Protein AF-A0A3C0MDF0-F1 (afdb_monomer_lite)

Structure (mmCIF, N/CA/C/O backbone):
data_AF-A0A3C0MDF0-F1
#
_entry.id   AF-A0A3C0MDF0-F1
#
loop_
_atom_site.group_PDB
_atom_site.id
_atom_site.type_symbol
_atom_site.label_atom_id
_atom_site.label_alt_id
_atom_site.label_comp_id
_atom_site.label_asym_id
_atom_site.label_entity_id
_atom_site.label_seq_id
_atom_site.pdbx_PDB_ins_code
_atom_site.Cartn_x
_atom_site.Cartn_y
_atom_site.Cartn_z
_atom_site.occupancy
_atom_site.B_iso_or_equiv
_atom_site.auth_seq_id
_atom_site.auth_comp_id
_atom_site.auth_asym_id
_atom_site.auth_atom_id
_atom_site.pdbx_PDB_model_num
ATOM 1 N N . MET A 1 1 ? 6.433 -19.293 23.315 1.00 61.34 1 MET A N 1
ATOM 2 C CA . MET A 1 1 ? 7.226 -19.297 22.062 1.00 61.34 1 MET A CA 1
ATOM 3 C C . MET A 1 1 ? 8.566 -18.643 22.343 1.00 61.34 1 MET A C 1
ATOM 5 O O . MET A 1 1 ? 8.559 -17.500 22.783 1.00 61.34 1 MET A O 1
ATOM 9 N N . ASN A 1 2 ? 9.677 -19.350 22.128 1.00 76.44 2 ASN A N 1
ATOM 10 C CA . ASN A 1 2 ? 11.022 -18.796 22.331 1.00 76.44 2 ASN A CA 1
ATOM 11 C C . ASN A 1 2 ? 11.340 -17.736 21.259 1.00 76.44 2 ASN A C 1
ATOM 13 O O . ASN A 1 2 ? 10.777 -17.784 20.164 1.00 76.44 2 ASN A O 1
ATOM 17 N N . THR A 1 3 ? 12.241 -16.797 21.560 1.00 73.00 3 THR A N 1
ATOM 18 C CA . THR A 1 3 ? 12.577 -15.626 20.721 1.00 73.00 3 THR A CA 1
ATOM 19 C C . THR A 1 3 ? 12.924 -15.986 19.272 1.00 73.00 3 THR A C 1
ATOM 21 O O . THR A 1 3 ? 12.485 -15.310 18.348 1.00 73.00 3 THR A O 1
ATOM 24 N N . ILE A 1 4 ? 13.619 -17.107 19.057 1.00 72.00 4 ILE A N 1
ATOM 25 C CA . ILE A 1 4 ? 13.982 -17.608 17.720 1.00 72.00 4 ILE A CA 1
ATOM 26 C C . ILE A 1 4 ? 12.738 -17.949 16.881 1.00 72.00 4 ILE A C 1
ATOM 28 O O . ILE A 1 4 ? 12.663 -17.587 15.710 1.00 72.00 4 ILE A O 1
ATOM 32 N N . ASN A 1 5 ? 11.714 -18.564 17.482 1.00 74.56 5 ASN A N 1
ATOM 33 C CA . ASN A 1 5 ? 10.472 -18.873 16.767 1.00 74.56 5 ASN A CA 1
ATOM 34 C C . ASN A 1 5 ? 9.678 -17.606 16.424 1.00 74.56 5 ASN A C 1
ATOM 36 O O . ASN A 1 5 ? 8.962 -17.597 15.426 1.00 74.56 5 ASN A O 1
ATOM 40 N N . ARG A 1 6 ? 9.806 -16.525 17.206 1.00 78.56 6 ARG A N 1
ATOM 41 C CA . ARG A 1 6 ? 9.187 -15.229 16.877 1.00 78.56 6 ARG A CA 1
ATOM 42 C C . ARG A 1 6 ? 9.850 -14.580 15.664 1.00 78.56 6 ARG A C 1
ATOM 44 O O . ARG A 1 6 ? 9.148 -14.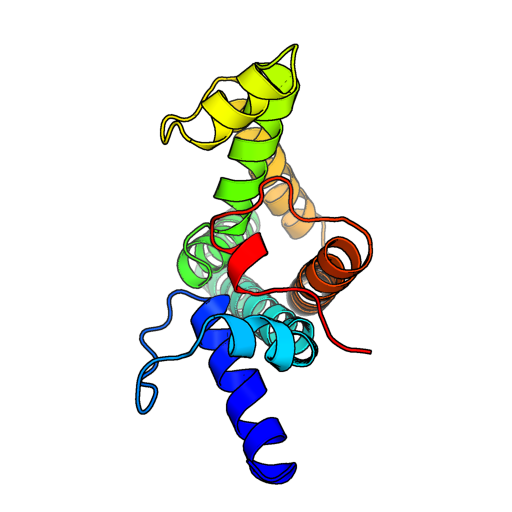228 14.728 1.00 78.56 6 ARG A O 1
ATOM 51 N N . LEU A 1 7 ? 11.185 -14.558 15.619 1.00 78.88 7 LEU A N 1
ATOM 52 C CA . LEU A 1 7 ? 11.940 -14.012 14.480 1.00 78.88 7 LEU A CA 1
ATOM 53 C C . LEU A 1 7 ? 11.551 -14.640 13.138 1.00 78.88 7 LEU A C 1
ATOM 55 O O . LEU A 1 7 ? 11.568 -13.962 12.117 1.00 78.88 7 LEU A O 1
ATOM 59 N N . ILE A 1 8 ? 11.187 -15.923 13.140 1.00 80.44 8 ILE A N 1
ATOM 60 C CA . ILE A 1 8 ? 10.731 -16.616 11.935 1.00 80.44 8 ILE A CA 1
ATOM 61 C C . ILE A 1 8 ? 9.245 -16.344 11.687 1.00 80.44 8 ILE A C 1
ATOM 63 O O . ILE A 1 8 ? 8.869 -15.981 10.580 1.00 80.44 8 ILE A O 1
ATOM 67 N N . THR A 1 9 ? 8.386 -16.514 12.694 1.00 86.19 9 THR A N 1
ATOM 68 C CA . THR A 1 9 ? 6.923 -16.449 12.504 1.00 86.19 9 THR A CA 1
ATOM 69 C C . THR A 1 9 ? 6.385 -15.042 12.252 1.00 86.19 9 THR A C 1
ATOM 71 O O . THR A 1 9 ? 5.390 -14.913 11.544 1.00 86.19 9 THR A O 1
ATOM 74 N N . ASP A 1 10 ? 7.019 -13.995 12.780 1.00 90.06 10 ASP A N 1
ATOM 75 C CA . ASP A 1 10 ? 6.519 -12.621 12.666 1.00 90.06 10 ASP A CA 1
ATOM 76 C C . ASP A 1 10 ? 6.564 -12.100 11.209 1.00 90.06 10 ASP A C 1
ATOM 78 O O . ASP A 1 10 ? 5.538 -11.607 10.732 1.00 90.06 10 ASP A O 1
ATOM 82 N N . PRO A 1 11 ? 7.656 -12.283 10.432 1.00 90.44 11 PRO A N 1
ATOM 83 C CA . PRO A 1 11 ? 7.647 -12.018 8.991 1.00 90.44 11 PRO A CA 1
ATOM 84 C C . PRO A 1 11 ? 6.565 -12.786 8.226 1.00 90.44 11 PRO A C 1
ATOM 86 O O . PRO A 1 11 ? 5.894 -12.200 7.382 1.00 90.44 11 PRO A O 1
ATOM 89 N N . TRP A 1 12 ? 6.346 -14.067 8.536 1.00 90.50 12 TRP A N 1
ATOM 90 C CA . TRP A 1 12 ? 5.304 -14.866 7.879 1.00 90.50 12 TRP A CA 1
ATOM 91 C C . TRP A 1 12 ? 3.902 -14.323 8.155 1.00 90.50 12 TRP A C 1
ATOM 93 O O . TRP A 1 12 ? 3.126 -14.136 7.220 1.00 90.50 12 TRP A O 1
ATOM 103 N N . ILE A 1 13 ? 3.595 -14.016 9.418 1.00 91.69 13 ILE A N 1
ATOM 104 C CA . ILE A 1 13 ? 2.316 -13.414 9.817 1.00 91.69 13 ILE A CA 1
ATOM 105 C C . ILE A 1 13 ? 2.128 -12.062 9.123 1.00 91.69 13 ILE A C 1
ATOM 107 O O . ILE A 1 13 ? 1.050 -11.783 8.607 1.00 91.69 13 ILE A O 1
ATOM 111 N N . SER A 1 14 ? 3.181 -11.245 9.062 1.00 93.31 14 SER A N 1
ATOM 112 C CA . SER A 1 14 ? 3.158 -9.953 8.376 1.00 93.31 14 SER A CA 1
ATOM 113 C C . SER A 1 14 ? 2.860 -10.093 6.878 1.00 93.31 14 SER A C 1
ATOM 115 O O . SER A 1 14 ? 2.022 -9.360 6.354 1.00 93.31 14 SER A O 1
ATOM 117 N N . ILE A 1 15 ? 3.483 -11.053 6.187 1.00 93.31 15 ILE A N 1
ATOM 118 C CA . ILE A 1 15 ? 3.210 -11.311 4.765 1.00 93.31 15 ILE A CA 1
ATOM 119 C C . ILE A 1 15 ? 1.770 -11.795 4.571 1.00 93.31 15 ILE A C 1
ATOM 121 O O . ILE A 1 15 ? 1.080 -11.277 3.698 1.00 93.31 15 ILE A O 1
ATOM 125 N N . ILE A 1 16 ? 1.296 -12.737 5.389 1.00 92.50 16 ILE A N 1
ATOM 126 C CA . ILE A 1 16 ? -0.084 -13.248 5.317 1.00 92.50 16 ILE A CA 1
ATOM 127 C C . ILE A 1 16 ? -1.102 -12.129 5.551 1.00 92.50 16 ILE A C 1
ATOM 129 O O . ILE A 1 16 ? -2.139 -12.090 4.898 1.00 92.50 16 ILE A O 1
ATOM 133 N N . PHE A 1 17 ? -0.815 -11.212 6.475 1.00 91.94 17 PHE A N 1
ATOM 134 C CA . PHE A 1 17 ? -1.720 -10.117 6.800 1.00 91.94 17 PHE A CA 1
ATOM 135 C C . PHE A 1 17 ? -1.739 -9.018 5.728 1.00 91.94 17 PHE A C 1
ATOM 137 O O . PHE A 1 17 ? -2.802 -8.514 5.378 1.00 91.94 17 PHE A O 1
ATOM 144 N N . LEU A 1 18 ? -0.570 -8.628 5.210 1.00 93.50 18 LEU A N 1
ATOM 145 C CA . LEU A 1 18 ? -0.431 -7.483 4.300 1.00 93.50 18 LEU A CA 1
ATOM 146 C C . LEU A 1 18 ? -0.496 -7.854 2.811 1.00 93.50 18 LEU A C 1
ATOM 148 O O . LEU A 1 18 ? -0.433 -6.959 1.962 1.00 93.50 18 LEU A O 1
ATOM 152 N N . THR A 1 19 ? -0.582 -9.144 2.479 1.00 94.25 19 THR A N 1
ATOM 153 C CA . THR A 1 19 ? -0.664 -9.633 1.097 1.00 94.25 19 THR A CA 1
ATOM 154 C C . THR A 1 19 ? -1.796 -10.641 0.920 1.00 94.25 19 THR A C 1
ATOM 156 O O . THR A 1 19 ? -2.275 -11.246 1.871 1.00 94.25 19 THR A O 1
ATOM 159 N N . ARG A 1 20 ? -2.213 -10.857 -0.328 1.00 92.62 20 ARG A N 1
ATOM 160 C CA . ARG A 1 20 ? -3.172 -11.897 -0.731 1.00 92.62 20 ARG A CA 1
ATOM 161 C C . ARG A 1 20 ? -2.496 -13.201 -1.156 1.00 92.62 20 ARG A C 1
ATOM 163 O O . ARG A 1 20 ? -3.137 -14.039 -1.788 1.00 92.62 20 ARG A O 1
ATOM 170 N N . LEU A 1 21 ? -1.207 -13.376 -0.862 1.00 89.31 21 LEU A N 1
ATOM 171 C CA . LEU A 1 21 ? -0.507 -14.606 -1.217 1.00 89.31 21 LEU A CA 1
ATOM 172 C C . LEU A 1 21 ? -1.088 -15.784 -0.415 1.00 89.31 21 LEU A C 1
ATOM 174 O O . LEU A 1 21 ? -1.185 -15.685 0.810 1.00 89.31 21 LEU A O 1
ATOM 178 N N . PRO A 1 22 ? -1.453 -16.905 -1.067 1.00 85.06 22 PRO A N 1
ATOM 179 C CA . PRO A 1 22 ? -2.001 -18.077 -0.392 1.00 85.06 22 PRO A CA 1
ATOM 180 C C . PRO A 1 22 ? -0.876 -18.853 0.301 1.00 85.06 22 PRO A C 1
ATOM 182 O O . PRO A 1 22 ? -0.416 -19.889 -0.177 1.00 85.06 22 PRO A O 1
ATOM 185 N N . ILE A 1 23 ? -0.386 -18.316 1.416 1.00 85.19 23 ILE A N 1
ATOM 186 C CA . ILE A 1 23 ? 0.700 -18.913 2.187 1.00 85.19 23 ILE A CA 1
ATOM 187 C C . ILE A 1 23 ? 0.099 -19.822 3.266 1.00 85.19 23 ILE A C 1
ATOM 189 O O . ILE A 1 23 ? -0.665 -19.337 4.105 1.00 85.19 23 ILE A O 1
ATOM 193 N N . PRO A 1 24 ? 0.436 -21.124 3.286 1.00 83.12 24 PRO A N 1
ATOM 194 C CA . PRO A 1 24 ? -0.026 -22.019 4.335 1.00 83.12 24 PRO A CA 1
ATOM 195 C C . PRO A 1 24 ? 0.611 -21.634 5.675 1.00 83.12 24 PRO A C 1
ATOM 197 O O . PRO A 1 24 ? 1.826 -21.458 5.769 1.00 83.12 24 PRO A O 1
ATOM 200 N N . PHE A 1 25 ? -0.205 -21.548 6.724 1.00 80.50 25 PHE A N 1
ATOM 201 C CA . PHE A 1 25 ? 0.253 -21.327 8.093 1.00 80.50 25 PHE A CA 1
ATOM 202 C C . PHE A 1 25 ? -0.297 -22.429 9.006 1.00 80.50 25 PHE A C 1
ATOM 204 O O . PHE A 1 25 ? -1.478 -22.767 8.901 1.00 80.50 25 PHE A O 1
ATOM 211 N N . PRO A 1 26 ? 0.532 -23.033 9.876 1.00 77.62 26 PRO A N 1
ATOM 212 C CA . PRO A 1 26 ? 0.067 -24.074 10.780 1.00 77.62 26 PRO A CA 1
ATOM 213 C C . PRO A 1 26 ? -0.841 -23.476 11.865 1.00 77.62 26 PRO A C 1
ATOM 215 O O . PRO A 1 26 ? -0.370 -22.800 12.779 1.00 77.62 26 PRO A O 1
ATOM 218 N N . GLY A 1 27 ? -2.139 -23.771 11.772 1.00 80.12 27 GLY A N 1
ATOM 219 C CA . GLY A 1 27 ? -3.163 -23.329 12.721 1.00 80.12 27 GLY A CA 1
ATOM 220 C C . GLY A 1 27 ? -3.755 -21.953 12.405 1.00 80.12 27 GLY A C 1
ATOM 221 O O . GLY A 1 27 ? -3.411 -21.310 11.416 1.00 80.12 27 GLY A O 1
ATOM 222 N N . GLU A 1 28 ? -4.676 -21.501 13.254 1.00 79.94 28 GLU A N 1
ATOM 223 C CA . GLU A 1 28 ? -5.245 -20.155 13.157 1.00 79.94 28 GLU A CA 1
ATOM 224 C C . GLU A 1 28 ? -4.248 -19.114 13.674 1.00 79.94 28 GLU A C 1
ATOM 226 O O . GLU A 1 28 ? -3.567 -19.346 14.674 1.00 79.94 28 GLU A O 1
ATOM 231 N N . ILE A 1 29 ? -4.172 -17.952 13.017 1.00 82.88 29 ILE A N 1
ATOM 232 C CA . ILE A 1 29 ? -3.392 -16.808 13.504 1.00 82.88 29 ILE A CA 1
ATOM 233 C C . ILE A 1 29 ? -4.298 -15.995 14.437 1.00 82.88 29 ILE A C 1
ATOM 235 O O . ILE A 1 29 ? -5.219 -15.332 13.954 1.00 82.88 29 ILE A O 1
ATOM 239 N N . PRO A 1 30 ? -4.055 -15.983 15.762 1.00 83.06 30 PRO A N 1
ATOM 240 C CA . PRO A 1 30 ? -4.826 -15.142 16.668 1.00 83.06 30 PRO A CA 1
ATOM 241 C C . PRO A 1 30 ? -4.634 -13.667 16.306 1.00 83.06 30 PRO A C 1
ATOM 243 O O . PRO A 1 30 ? -3.511 -13.242 16.038 1.00 83.06 30 PRO A O 1
ATOM 246 N N . ARG A 1 31 ? -5.689 -12.849 16.371 1.00 80.81 31 ARG A N 1
ATOM 247 C CA . ARG A 1 31 ? -5.606 -11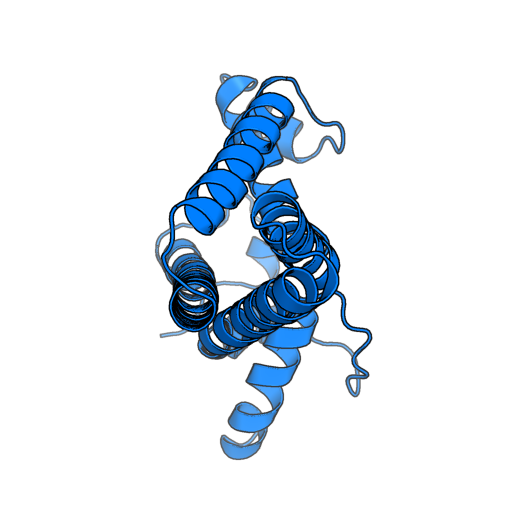.415 16.017 1.00 80.81 31 ARG A CA 1
ATOM 248 C C . ARG A 1 31 ? -4.562 -10.650 16.836 1.00 80.81 31 ARG A C 1
ATOM 250 O O . ARG A 1 31 ? -3.836 -9.832 16.283 1.00 80.81 31 ARG A O 1
ATOM 257 N N . ALA A 1 32 ? -4.374 -11.006 18.107 1.00 80.88 32 ALA A N 1
ATOM 258 C CA . ALA A 1 32 ? -3.318 -10.450 18.958 1.00 80.88 32 ALA A CA 1
ATOM 259 C C . ALA A 1 32 ? -1.882 -10.753 18.471 1.00 80.88 32 ALA A C 1
ATOM 261 O O . ALA A 1 32 ? -0.935 -10.082 18.875 1.00 80.88 32 ALA A O 1
ATOM 262 N N . ARG A 1 33 ? -1.676 -11.762 17.610 1.00 84.38 33 ARG A N 1
ATOM 263 C CA . ARG A 1 33 ? -0.368 -12.024 16.985 1.00 84.38 33 ARG A CA 1
ATOM 264 C C . ARG A 1 33 ? -0.058 -11.051 15.852 1.00 84.38 33 ARG A C 1
ATOM 266 O O . ARG A 1 33 ? 1.118 -10.863 15.561 1.00 84.38 33 ARG A O 1
ATOM 273 N N . ILE A 1 34 ? -1.069 -10.410 15.260 1.00 84.06 34 ILE A N 1
ATOM 274 C CA . ILE A 1 34 ? -0.876 -9.404 14.208 1.00 84.06 34 ILE A CA 1
ATOM 275 C C . ILE A 1 34 ? -0.115 -8.207 14.783 1.00 84.06 34 ILE A C 1
ATOM 277 O O . ILE A 1 34 ? 0.907 -7.825 14.224 1.00 84.06 34 ILE A O 1
ATOM 281 N N . THR A 1 35 ? -0.539 -7.677 15.936 1.00 83.12 35 THR A N 1
ATOM 282 C CA . THR A 1 35 ? 0.143 -6.545 16.592 1.00 83.12 35 THR A CA 1
ATOM 283 C C . THR A 1 35 ? 1.540 -6.888 17.082 1.00 83.12 35 THR A C 1
ATOM 285 O O . THR A 1 35 ? 2.453 -6.079 16.944 1.00 83.12 35 THR A O 1
ATOM 288 N N . GLN A 1 36 ? 1.743 -8.108 17.583 1.00 84.25 36 GLN A N 1
ATOM 289 C CA . GLN A 1 36 ? 3.072 -8.592 17.974 1.00 84.25 36 GLN A CA 1
ATOM 290 C C . GLN A 1 36 ? 4.030 -8.705 16.780 1.00 84.25 36 GLN A C 1
ATOM 292 O O . GLN A 1 36 ? 5.228 -8.500 16.942 1.00 84.25 36 GLN A O 1
ATOM 297 N N . ALA A 1 37 ? 3.510 -8.999 15.585 1.00 87.88 37 ALA A N 1
ATOM 298 C CA . ALA A 1 37 ? 4.293 -9.134 14.361 1.00 87.88 37 ALA A CA 1
ATOM 299 C C . ALA A 1 37 ? 4.516 -7.803 13.614 1.00 87.88 37 ALA A C 1
ATOM 301 O O . ALA A 1 37 ? 5.197 -7.786 12.587 1.00 87.88 37 ALA A O 1
ATOM 302 N N . MET A 1 38 ? 3.992 -6.675 14.113 1.00 89.50 38 MET A N 1
ATOM 303 C CA . MET A 1 38 ? 4.063 -5.377 13.423 1.00 89.50 38 MET A CA 1
ATOM 304 C C . MET A 1 38 ? 5.488 -4.872 13.193 1.00 89.50 38 MET A C 1
ATOM 306 O O . MET A 1 38 ? 5.730 -4.155 12.224 1.00 89.50 38 MET A O 1
ATOM 310 N N . GLY A 1 39 ? 6.454 -5.296 14.014 1.00 88.75 39 GLY A N 1
ATOM 311 C CA . GLY A 1 39 ? 7.872 -5.013 13.772 1.00 88.75 39 GLY A CA 1
ATOM 312 C C . GLY A 1 39 ? 8.377 -5.536 12.416 1.00 88.75 39 GLY A C 1
ATOM 313 O O . GLY A 1 39 ? 9.322 -4.981 11.863 1.00 88.75 39 GLY A O 1
ATOM 314 N N . ALA A 1 40 ? 7.723 -6.551 11.840 1.00 93.12 40 ALA A N 1
ATOM 315 C CA . ALA A 1 40 ? 8.054 -7.112 10.530 1.00 93.12 40 ALA A CA 1
ATOM 316 C C . ALA A 1 40 ? 7.302 -6.454 9.352 1.00 93.12 40 ALA A C 1
ATOM 318 O O . ALA A 1 40 ? 7.605 -6.743 8.189 1.00 93.12 40 ALA A O 1
ATOM 319 N N . PHE A 1 41 ? 6.361 -5.538 9.616 1.00 95.00 41 PHE A N 1
ATOM 320 C CA . PHE A 1 41 ? 5.589 -4.853 8.572 1.00 95.00 41 PHE A CA 1
ATOM 321 C C . PHE A 1 41 ? 6.483 -4.084 7.586 1.00 95.00 41 PHE A C 1
ATOM 323 O O . PHE A 1 41 ? 6.276 -4.244 6.379 1.00 95.00 41 PHE A O 1
ATOM 330 N N . PRO A 1 42 ? 7.506 -3.312 8.020 1.00 96.06 42 PRO A N 1
ATOM 331 C CA . PRO A 1 42 ? 8.391 -2.607 7.092 1.00 96.06 42 PRO A CA 1
ATOM 332 C C . PRO A 1 42 ? 9.108 -3.553 6.120 1.00 96.06 42 PRO A C 1
ATOM 334 O O . PRO A 1 42 ? 9.213 -3.244 4.936 1.00 96.06 42 PRO A O 1
ATOM 337 N N . LEU A 1 43 ? 9.530 -4.736 6.582 1.00 95.88 43 LEU A N 1
ATOM 338 C CA . LEU A 1 43 ? 10.165 -5.745 5.729 1.00 95.88 43 LEU A CA 1
ATOM 339 C C . LEU A 1 43 ? 9.197 -6.265 4.658 1.00 95.88 43 LEU A C 1
ATOM 341 O O . LEU A 1 43 ? 9.560 -6.393 3.491 1.00 95.88 43 LEU A O 1
ATOM 345 N N . THR A 1 44 ? 7.942 -6.509 5.036 1.00 96.31 44 THR A N 1
ATOM 346 C CA . THR A 1 44 ? 6.901 -6.907 4.076 1.00 96.31 44 THR A CA 1
ATOM 347 C C . THR A 1 44 ? 6.590 -5.778 3.092 1.00 96.31 44 THR A C 1
ATOM 349 O O . THR A 1 44 ? 6.419 -6.021 1.901 1.00 96.31 44 THR A O 1
ATOM 352 N N . GLY A 1 45 ? 6.588 -4.528 3.560 1.00 97.44 45 GLY A N 1
ATOM 353 C CA . GLY A 1 45 ? 6.474 -3.347 2.710 1.00 97.44 45 GLY A CA 1
ATOM 354 C C . GLY A 1 45 ? 7.599 -3.253 1.679 1.00 97.44 45 GLY A C 1
ATOM 355 O O . GLY A 1 45 ? 7.323 -3.029 0.500 1.00 97.44 45 GLY A O 1
ATOM 356 N N . ALA A 1 46 ? 8.846 -3.485 2.098 1.00 98.25 46 ALA A N 1
ATOM 357 C CA . ALA A 1 46 ? 9.998 -3.537 1.203 1.00 98.25 46 ALA A CA 1
ATOM 358 C C . ALA A 1 46 ? 9.839 -4.639 0.145 1.00 98.25 46 ALA A C 1
ATOM 360 O O . ALA A 1 46 ? 10.049 -4.381 -1.037 1.00 98.25 46 ALA A O 1
ATOM 361 N N . LEU A 1 47 ? 9.396 -5.837 0.546 1.00 97.75 47 LEU A N 1
ATOM 362 C CA . LEU A 1 47 ? 9.137 -6.952 -0.368 1.00 97.75 47 LEU A CA 1
ATOM 363 C C . LEU A 1 47 ? 8.073 -6.601 -1.421 1.00 97.75 47 LEU A C 1
ATOM 365 O O . LEU A 1 47 ? 8.302 -6.791 -2.613 1.00 97.75 47 LEU A O 1
ATOM 369 N N . ILE A 1 48 ? 6.932 -6.049 -1.000 1.00 98.12 48 ILE A N 1
ATOM 370 C CA . ILE A 1 48 ? 5.857 -5.615 -1.907 1.00 98.12 48 ILE A CA 1
ATOM 371 C C . ILE A 1 48 ? 6.379 -4.558 -2.894 1.00 98.12 48 ILE A C 1
ATOM 373 O O . ILE A 1 48 ? 6.101 -4.621 -4.096 1.00 98.12 48 ILE A O 1
ATOM 377 N N . GLY A 1 49 ? 7.152 -3.590 -2.395 1.00 98.25 49 GLY A N 1
ATOM 378 C CA . GLY A 1 49 ? 7.778 -2.548 -3.205 1.00 98.25 49 GLY A CA 1
ATOM 379 C C . GLY A 1 49 ? 8.775 -3.103 -4.223 1.00 98.25 49 GLY A C 1
ATOM 380 O O . GLY A 1 49 ? 8.728 -2.724 -5.393 1.00 98.25 49 GLY A O 1
ATOM 381 N N . ALA A 1 50 ? 9.608 -4.059 -3.813 1.00 98.50 50 ALA A N 1
ATOM 382 C CA . ALA A 1 50 ? 10.564 -4.733 -4.682 1.00 98.50 50 ALA A CA 1
ATOM 383 C C . ALA A 1 50 ? 9.862 -5.526 -5.794 1.00 98.50 50 ALA A C 1
ATOM 385 O O . ALA A 1 50 ? 10.224 -5.386 -6.958 1.00 98.50 50 ALA A O 1
ATOM 386 N N . VAL A 1 51 ? 8.809 -6.288 -5.476 1.00 98.44 51 VAL A N 1
ATOM 387 C CA . VAL A 1 51 ? 8.003 -7.006 -6.484 1.00 98.44 51 VAL A CA 1
ATOM 388 C C . VAL A 1 51 ? 7.372 -6.030 -7.482 1.00 98.44 51 VAL A C 1
ATOM 390 O O . VAL A 1 51 ? 7.408 -6.264 -8.691 1.00 98.44 51 VAL A O 1
ATOM 393 N N . SER A 1 52 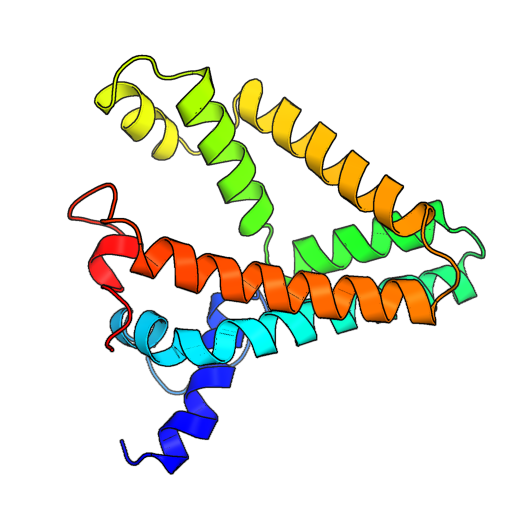? 6.853 -4.900 -6.998 1.00 98.44 52 SER A N 1
ATOM 394 C CA . SER A 1 52 ? 6.275 -3.854 -7.855 1.00 98.44 52 SER A CA 1
ATOM 395 C C . SER A 1 52 ? 7.339 -3.233 -8.776 1.00 98.44 52 SER A C 1
ATOM 397 O O . SER A 1 52 ? 7.105 -3.058 -9.970 1.00 98.44 52 SER A O 1
ATOM 399 N N . GLY A 1 53 ? 8.539 -2.958 -8.256 1.00 98.50 53 GLY A N 1
ATOM 400 C CA . GLY A 1 53 ? 9.659 -2.418 -9.032 1.00 98.50 53 GLY A CA 1
ATOM 401 C C . GLY A 1 53 ? 10.265 -3.404 -10.031 1.00 98.50 53 GLY A C 1
ATOM 402 O O . GLY A 1 53 ? 10.626 -3.010 -11.138 1.00 98.50 53 GLY A O 1
ATOM 403 N N . LEU A 1 54 ? 10.324 -4.692 -9.696 1.00 98.69 54 LEU A N 1
ATOM 404 C CA . LEU A 1 54 ? 10.722 -5.739 -10.639 1.00 98.69 54 LEU A CA 1
ATOM 405 C C . LEU A 1 54 ? 9.677 -5.910 -11.745 1.00 98.69 54 LEU A C 1
ATOM 407 O O . LEU A 1 54 ? 10.042 -6.090 -12.905 1.00 98.69 54 LEU A O 1
ATOM 411 N N . THR A 1 55 ? 8.390 -5.773 -11.411 1.00 98.62 55 THR A N 1
ATOM 412 C CA . THR A 1 55 ? 7.309 -5.748 -12.407 1.00 98.62 55 THR A CA 1
ATOM 413 C C . THR A 1 55 ? 7.471 -4.562 -13.353 1.00 98.62 55 THR A C 1
ATOM 415 O O . THR A 1 55 ? 7.400 -4.750 -14.566 1.00 98.62 55 THR A O 1
ATOM 418 N N . TYR A 1 56 ? 7.755 -3.363 -12.824 1.00 98.75 56 TYR A N 1
ATOM 419 C CA . TYR A 1 56 ? 8.080 -2.192 -13.645 1.00 98.75 56 TYR A CA 1
ATOM 420 C C . TYR A 1 56 ? 9.236 -2.492 -14.602 1.00 98.75 56 TYR A C 1
ATOM 422 O O . TYR A 1 56 ? 9.118 -2.265 -15.803 1.00 98.75 56 TYR A O 1
ATOM 430 N N . TRP A 1 57 ? 10.346 -3.019 -14.079 1.00 98.44 57 TRP A N 1
ATOM 431 C CA . TRP A 1 57 ? 11.532 -3.290 -14.883 1.00 98.44 57 TRP A CA 1
ATOM 432 C C . TRP A 1 57 ? 11.229 -4.302 -15.996 1.00 98.44 57 TRP A C 1
ATOM 434 O O . TRP A 1 57 ? 11.454 -4.004 -17.168 1.00 98.44 57 TRP A O 1
ATOM 444 N N . GLY A 1 58 ? 10.639 -5.454 -15.668 1.00 98.44 58 GLY A N 1
ATOM 445 C CA . GLY A 1 58 ? 10.274 -6.464 -16.664 1.00 98.44 58 GLY A CA 1
ATOM 446 C C . GLY A 1 58 ? 9.306 -5.931 -17.725 1.00 98.44 58 GLY A C 1
ATOM 447 O O . GLY A 1 58 ? 9.501 -6.163 -18.918 1.00 98.44 58 GLY A O 1
ATOM 448 N N . ALA A 1 59 ? 8.303 -5.152 -17.314 1.00 98.38 59 ALA A N 1
ATOM 449 C CA . ALA A 1 59 ? 7.364 -4.518 -18.234 1.00 98.38 59 ALA A CA 1
ATOM 450 C C . ALA A 1 59 ? 8.037 -3.469 -19.132 1.00 98.38 59 ALA A C 1
ATOM 452 O O . ALA A 1 59 ? 7.710 -3.375 -20.314 1.00 98.38 59 ALA A O 1
ATOM 453 N N . LEU A 1 60 ? 8.993 -2.698 -18.611 1.00 98.31 60 LEU A N 1
ATOM 454 C CA . LEU A 1 60 ? 9.729 -1.720 -19.404 1.00 98.31 60 LEU A CA 1
ATOM 455 C C . LEU A 1 60 ? 10.595 -2.398 -20.472 1.00 98.31 60 LEU A C 1
ATOM 457 O O . LEU A 1 60 ? 10.628 -1.928 -21.608 1.00 98.31 60 LEU A O 1
ATOM 461 N N . GLU A 1 61 ? 11.255 -3.509 -20.139 1.00 98.00 61 GLU A N 1
ATOM 462 C CA . GLU A 1 61 ? 12.037 -4.283 -21.112 1.00 98.00 61 GLU A CA 1
ATOM 463 C C . GLU A 1 61 ? 11.156 -4.906 -22.201 1.00 98.00 61 GLU A C 1
ATOM 465 O O . GLU A 1 61 ? 11.546 -4.923 -23.371 1.00 98.00 61 GLU A O 1
ATOM 470 N N . LEU A 1 62 ? 9.964 -5.382 -21.830 1.00 98.25 62 LEU A N 1
ATOM 471 C CA . LEU A 1 62 ? 9.039 -6.051 -22.743 1.00 98.25 62 LEU A CA 1
ATOM 472 C C . LEU A 1 62 ? 8.290 -5.072 -23.658 1.00 98.25 62 LEU A C 1
ATOM 474 O O . LEU A 1 62 ? 8.226 -5.282 -24.866 1.00 98.25 62 LEU A O 1
ATOM 478 N N . PHE A 1 63 ? 7.720 -4.006 -23.093 1.00 98.00 63 PHE A N 1
ATOM 479 C CA . PHE A 1 63 ? 6.820 -3.096 -23.810 1.00 98.00 63 PHE A CA 1
ATOM 480 C C . PHE A 1 63 ? 7.490 -1.800 -24.272 1.00 98.00 63 PHE A C 1
ATOM 482 O O . PHE A 1 63 ? 6.896 -1.063 -25.057 1.00 98.00 63 PHE A O 1
ATOM 489 N N . ARG A 1 64 ? 8.696 -1.486 -23.774 1.00 97.12 64 ARG A N 1
ATOM 490 C CA . ARG A 1 64 ? 9.449 -0.252 -24.084 1.00 97.12 64 ARG A CA 1
ATOM 491 C C . ARG A 1 64 ? 8.643 1.037 -23.871 1.00 97.12 64 ARG A C 1
ATOM 493 O O . ARG A 1 64 ? 8.895 2.052 -24.512 1.00 97.12 64 ARG A O 1
ATOM 500 N N . ASN A 1 65 ? 7.682 1.011 -22.945 1.00 97.81 65 ASN A N 1
ATOM 501 C CA . ASN A 1 65 ? 6.807 2.134 -22.633 1.00 97.81 65 ASN A CA 1
ATOM 502 C C . ASN A 1 65 ? 6.706 2.333 -21.114 1.00 97.81 65 ASN A C 1
ATOM 504 O O . ASN A 1 65 ? 6.230 1.460 -20.387 1.00 97.81 65 ASN A O 1
ATOM 508 N N . ILE A 1 66 ? 7.131 3.508 -20.649 1.00 97.69 66 ILE A N 1
ATOM 509 C CA . ILE A 1 66 ? 7.198 3.847 -19.221 1.00 97.69 66 ILE A CA 1
ATOM 510 C C . ILE A 1 66 ? 5.820 3.929 -18.554 1.00 97.69 66 ILE A C 1
ATOM 512 O O . ILE A 1 66 ? 5.690 3.569 -17.388 1.00 97.69 66 ILE A O 1
ATOM 516 N N . TRP A 1 67 ? 4.778 4.341 -19.283 1.00 98.25 67 TRP A N 1
ATOM 517 C CA . TRP A 1 67 ? 3.417 4.441 -18.751 1.00 98.25 67 TRP A CA 1
ATOM 518 C C . TRP A 1 67 ? 2.803 3.062 -18.540 1.00 98.25 67 TRP A C 1
ATOM 520 O O . TRP A 1 67 ? 2.221 2.806 -17.489 1.00 98.25 67 TRP A O 1
ATOM 530 N N . VAL A 1 68 ? 2.988 2.157 -19.506 1.00 98.31 68 VAL A N 1
ATOM 531 C CA . VAL A 1 68 ? 2.546 0.759 -19.386 1.00 98.31 68 VAL A CA 1
ATOM 532 C C . VAL A 1 68 ? 3.270 0.075 -18.227 1.00 98.31 68 VAL A C 1
ATOM 534 O O . VAL A 1 68 ? 2.632 -0.565 -17.396 1.00 98.31 68 VAL A O 1
ATOM 537 N N . ALA A 1 69 ? 4.588 0.261 -18.122 1.00 98.50 69 ALA A N 1
ATOM 538 C CA . ALA A 1 69 ? 5.377 -0.294 -17.029 1.00 98.50 69 ALA A CA 1
ATOM 539 C C . ALA A 1 69 ? 4.942 0.243 -15.655 1.00 98.50 69 ALA A C 1
ATOM 541 O O . ALA A 1 69 ? 4.786 -0.533 -14.711 1.00 98.50 69 ALA A O 1
ATOM 542 N N . ALA A 1 70 ? 4.700 1.553 -15.537 1.00 98.56 70 ALA A N 1
ATOM 543 C CA . ALA A 1 70 ? 4.227 2.177 -14.303 1.00 98.56 70 ALA A CA 1
ATOM 544 C C . ALA A 1 70 ? 2.826 1.691 -13.910 1.00 98.56 70 ALA A C 1
ATOM 546 O O . ALA A 1 70 ? 2.599 1.351 -12.748 1.00 98.56 70 ALA A O 1
ATOM 547 N N . ALA A 1 71 ? 1.904 1.602 -14.874 1.00 98.62 71 ALA A N 1
ATOM 548 C CA . ALA A 1 71 ? 0.565 1.074 -14.645 1.00 98.62 71 ALA A CA 1
ATOM 549 C C . ALA A 1 71 ? 0.620 -0.378 -14.148 1.00 98.62 71 ALA A C 1
ATOM 551 O O . ALA A 1 71 ? 0.024 -0.685 -13.120 1.00 98.62 71 ALA A O 1
ATOM 552 N N . LEU A 1 72 ? 1.404 -1.245 -14.799 1.00 98.69 72 LEU A N 1
ATOM 553 C CA . LEU A 1 72 ? 1.562 -2.644 -14.390 1.00 98.69 72 LEU A CA 1
ATOM 554 C C . LEU A 1 72 ? 2.217 -2.794 -13.012 1.00 98.69 72 LEU A C 1
ATOM 556 O O . LEU A 1 72 ? 1.819 -3.668 -12.246 1.00 98.69 72 LEU A O 1
ATOM 560 N N . ALA A 1 73 ? 3.173 -1.934 -12.660 1.00 98.62 73 ALA A N 1
ATOM 561 C CA . ALA A 1 73 ? 3.770 -1.917 -11.327 1.00 98.62 73 ALA A CA 1
ATOM 562 C C . ALA A 1 73 ? 2.745 -1.564 -10.237 1.00 98.62 73 ALA A C 1
ATOM 564 O O . ALA A 1 73 ? 2.690 -2.226 -9.199 1.00 98.62 73 ALA A O 1
ATOM 565 N N . VAL A 1 74 ? 1.897 -0.558 -10.484 1.00 98.62 74 VAL A N 1
ATOM 566 C CA . VAL A 1 74 ? 0.796 -0.192 -9.579 1.00 98.62 74 VAL A CA 1
ATOM 567 C C . VAL A 1 74 ? -0.246 -1.310 -9.511 1.00 98.62 74 VAL A C 1
ATOM 569 O O . VAL A 1 74 ? -0.665 -1.678 -8.415 1.00 98.62 74 VAL A O 1
ATOM 572 N N . THR A 1 75 ? -0.618 -1.915 -10.641 1.00 98.50 75 THR A N 1
ATOM 573 C CA . THR A 1 75 ? -1.530 -3.067 -10.673 1.00 98.50 75 THR A CA 1
ATOM 574 C C . THR A 1 75 ? -0.981 -4.239 -9.865 1.00 98.50 75 THR A C 1
ATOM 576 O O . THR A 1 75 ? -1.711 -4.804 -9.055 1.00 98.50 75 THR A O 1
ATOM 579 N N . ALA A 1 76 ? 0.301 -4.579 -10.019 1.00 98.19 76 ALA A N 1
ATOM 580 C CA . ALA A 1 76 ? 0.936 -5.640 -9.243 1.00 98.19 76 ALA A CA 1
ATOM 581 C C . ALA A 1 76 ? 0.899 -5.346 -7.738 1.00 98.19 76 ALA A C 1
ATOM 583 O O . ALA A 1 76 ? 0.572 -6.239 -6.959 1.00 98.19 76 ALA A O 1
ATOM 584 N N . HIS A 1 77 ? 1.145 -4.097 -7.324 1.00 97.94 77 HIS A N 1
ATOM 585 C CA . HIS A 1 77 ? 1.011 -3.684 -5.925 1.00 97.94 77 HIS A CA 1
ATOM 586 C C . HIS A 1 77 ? -0.408 -3.918 -5.386 1.00 97.94 77 HIS A C 1
ATOM 588 O O . HIS A 1 77 ? -0.580 -4.490 -4.307 1.00 97.94 77 HIS A O 1
ATOM 594 N N . ILE A 1 78 ? -1.426 -3.493 -6.139 1.00 98.06 78 ILE A N 1
ATOM 595 C CA . ILE A 1 78 ? -2.839 -3.613 -5.754 1.00 98.06 7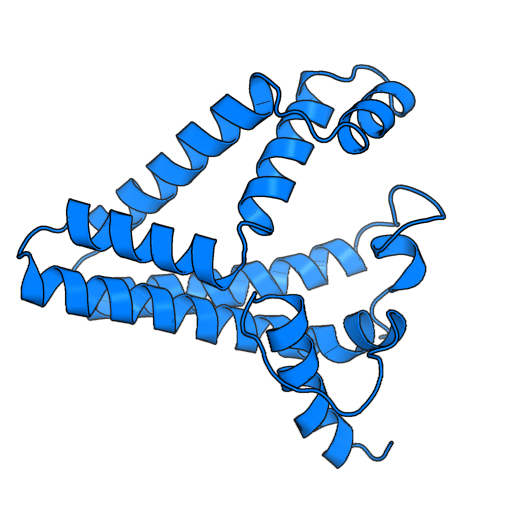8 ILE A CA 1
ATOM 596 C C . ILE A 1 78 ? -3.245 -5.084 -5.666 1.00 98.06 78 ILE A C 1
ATOM 598 O O . ILE A 1 78 ? -3.810 -5.500 -4.659 1.00 98.06 78 ILE A O 1
ATOM 602 N N . VAL A 1 79 ? -2.918 -5.892 -6.677 1.00 97.62 79 VAL A N 1
ATOM 603 C CA . VAL A 1 79 ? -3.238 -7.328 -6.697 1.00 97.62 79 VAL A CA 1
ATOM 604 C C . VAL A 1 79 ? -2.542 -8.055 -5.548 1.00 97.62 79 VAL A C 1
ATOM 606 O O . VAL A 1 79 ? -3.182 -8.818 -4.828 1.00 97.62 79 VAL A O 1
ATOM 609 N N . LEU A 1 80 ? -1.252 -7.780 -5.328 1.00 97.00 80 LEU A N 1
ATOM 610 C CA . LEU A 1 80 ? -0.471 -8.421 -4.273 1.00 97.00 80 LEU A CA 1
ATOM 611 C C . LEU A 1 80 ? -1.017 -8.103 -2.878 1.00 97.00 80 LEU A C 1
ATOM 613 O O . LEU A 1 80 ? -1.007 -8.967 -2.008 1.00 97.00 80 LEU A O 1
ATOM 617 N N . THR A 1 81 ? -1.505 -6.884 -2.662 1.00 96.69 81 THR A N 1
ATOM 618 C CA . THR A 1 81 ? -2.058 -6.440 -1.370 1.00 96.69 81 THR A CA 1
ATOM 619 C C . THR A 1 81 ? -3.564 -6.664 -1.244 1.00 96.69 81 THR A C 1
ATOM 621 O O . THR A 1 81 ? -4.119 -6.501 -0.162 1.00 96.69 81 THR A O 1
ATOM 624 N N . GLY A 1 82 ? -4.244 -7.039 -2.330 1.00 96.12 82 GLY A N 1
ATOM 625 C CA . GLY A 1 82 ? -5.699 -7.149 -2.375 1.00 96.12 82 GLY A CA 1
ATOM 626 C C . GLY A 1 82 ? -6.424 -5.821 -2.199 1.00 96.12 82 GLY A C 1
ATOM 627 O O . GLY A 1 82 ? -7.481 -5.822 -1.577 1.00 96.12 82 GLY A O 1
ATOM 628 N N . ALA A 1 83 ? -5.841 -4.726 -2.696 1.00 95.88 83 ALA A N 1
ATOM 629 C CA . ALA A 1 83 ? -6.365 -3.361 -2.602 1.00 95.88 83 ALA A CA 1
ATOM 630 C C . ALA A 1 83 ? -6.564 -2.835 -1.168 1.00 95.88 83 ALA A C 1
ATOM 632 O O . ALA A 1 83 ? -7.309 -1.886 -0.962 1.00 95.88 83 ALA A O 1
ATOM 633 N N . PHE A 1 84 ? -5.888 -3.411 -0.167 1.00 92.50 84 PHE A N 1
ATOM 634 C CA . PHE A 1 84 ? -6.123 -3.063 1.239 1.00 92.50 84 PHE A CA 1
ATOM 635 C C . PHE A 1 84 ? -5.859 -1.580 1.565 1.00 92.50 84 PHE A C 1
ATOM 637 O O . PHE A 1 84 ? -6.525 -0.996 2.413 1.00 92.50 84 PHE A O 1
ATOM 644 N N . HIS A 1 85 ? -4.893 -0.951 0.888 1.00 93.50 85 HIS A N 1
ATOM 645 C CA . HIS A 1 85 ? -4.582 0.468 1.110 1.00 93.50 85 HIS A CA 1
ATOM 646 C C . HIS A 1 85 ? -5.525 1.381 0.325 1.00 93.50 85 HIS A C 1
ATOM 648 O O . HIS A 1 85 ? -5.861 2.468 0.785 1.00 93.50 85 HIS A O 1
ATOM 654 N N . GLU A 1 86 ? -5.913 0.953 -0.872 1.00 96.81 86 GLU A N 1
ATOM 655 C CA . GLU A 1 86 ? -6.873 1.637 -1.727 1.00 96.81 86 GLU A CA 1
ATOM 656 C C . GLU A 1 86 ? -8.250 1.688 -1.054 1.00 96.81 86 GLU A C 1
ATOM 658 O O . GLU A 1 86 ? -8.834 2.763 -0.968 1.00 96.81 86 GLU A O 1
ATOM 663 N N . ASP A 1 87 ? -8.705 0.570 -0.492 1.00 94.69 87 ASP A N 1
ATOM 664 C CA . ASP A 1 87 ? -9.939 0.460 0.291 1.00 94.69 87 ASP A CA 1
ATOM 665 C C . ASP A 1 87 ? -9.933 1.446 1.469 1.00 94.69 87 ASP A C 1
ATOM 667 O O . ASP A 1 87 ? -10.758 2.352 1.537 1.00 94.69 87 ASP A O 1
ATOM 671 N N . GLY A 1 88 ? -8.886 1.404 2.305 1.00 93.31 88 GLY A N 1
ATOM 672 C CA . GLY A 1 88 ? -8.746 2.334 3.428 1.00 93.31 88 GLY A CA 1
ATOM 673 C C . GLY A 1 88 ? -8.671 3.813 3.019 1.00 93.31 88 GLY A C 1
ATOM 674 O O . GLY A 1 88 ? -9.147 4.679 3.757 1.00 93.31 88 GLY A O 1
ATOM 675 N N . LEU A 1 89 ? -8.098 4.132 1.851 1.00 96.00 89 LEU A N 1
ATOM 676 C CA . LEU A 1 89 ? -8.091 5.496 1.311 1.00 96.00 89 LEU A CA 1
ATOM 677 C C . LEU A 1 89 ? -9.499 5.938 0.892 1.00 96.00 89 LEU A C 1
ATOM 679 O O . LEU A 1 89 ? -9.887 7.068 1.198 1.00 96.00 89 LEU A O 1
ATOM 683 N N . ALA A 1 90 ? -10.242 5.067 0.204 1.00 97.19 90 ALA A N 1
ATOM 684 C CA . ALA A 1 90 ? -11.606 5.340 -0.231 1.00 97.19 90 ALA A CA 1
ATOM 685 C C . ALA A 1 90 ? -12.536 5.536 0.973 1.00 97.19 90 ALA A C 1
ATOM 687 O O . ALA A 1 90 ? -13.156 6.593 1.094 1.00 97.19 90 ALA A O 1
ATOM 688 N N . ASP A 1 91 ? -12.508 4.592 1.914 1.00 94.94 91 ASP A N 1
ATOM 689 C CA . ASP A 1 91 ? -13.277 4.607 3.159 1.00 94.94 91 ASP A CA 1
ATOM 690 C C . ASP A 1 91 ? -13.018 5.871 3.977 1.00 94.94 91 ASP A C 1
ATOM 692 O O . ASP A 1 91 ? -13.941 6.541 4.448 1.00 94.94 91 ASP A O 1
ATOM 696 N N . THR A 1 92 ? -11.744 6.244 4.126 1.00 94.25 92 THR A N 1
ATOM 697 C CA . THR A 1 92 ? -11.370 7.450 4.871 1.00 94.25 92 THR A CA 1
ATOM 698 C C . THR A 1 92 ? -11.892 8.707 4.177 1.00 94.25 92 THR A C 1
ATOM 700 O O . THR A 1 92 ? -12.396 9.612 4.846 1.00 94.25 92 THR A O 1
ATOM 703 N N . ALA A 1 93 ? -11.791 8.787 2.849 1.00 97.25 93 ALA A N 1
ATOM 704 C CA . ALA A 1 93 ? -12.275 9.936 2.094 1.00 97.25 93 ALA A CA 1
ATOM 705 C C . ALA A 1 93 ? -13.806 10.054 2.141 1.00 97.25 93 ALA A C 1
ATOM 707 O O . ALA A 1 93 ? -14.318 11.150 2.378 1.00 97.25 93 ALA A O 1
ATOM 708 N N . ASP A 1 94 ? -14.533 8.946 1.979 1.00 97.06 94 ASP A N 1
ATOM 709 C CA . ASP A 1 94 ? -15.995 8.924 2.055 1.00 97.06 94 ASP A CA 1
ATOM 710 C C . ASP A 1 94 ? -16.502 9.236 3.458 1.00 97.06 94 ASP A C 1
ATOM 712 O O . ASP A 1 94 ? -17.393 10.074 3.611 1.00 97.06 94 ASP A O 1
ATOM 716 N N . ALA A 1 95 ? -15.895 8.667 4.499 1.00 95.19 95 ALA A N 1
ATOM 717 C CA . ALA A 1 95 ? -16.262 8.994 5.868 1.00 95.19 95 ALA A CA 1
ATOM 718 C C . ALA A 1 95 ? -16.012 10.482 6.162 1.00 95.19 95 ALA A C 1
ATOM 720 O O . ALA A 1 95 ? -16.898 11.181 6.653 1.00 95.19 95 ALA A O 1
ATOM 721 N N . LEU A 1 96 ? -14.828 11.012 5.841 1.00 94.69 96 LEU A N 1
ATOM 722 C CA . LEU A 1 96 ? -14.492 12.406 6.147 1.00 94.69 96 LEU A CA 1
ATOM 723 C C . LEU A 1 96 ? -15.271 13.425 5.307 1.00 94.69 96 LEU A C 1
ATOM 725 O O . LEU A 1 96 ? -15.595 14.490 5.834 1.00 94.69 96 LEU A O 1
ATOM 729 N N . GLY A 1 97 ? -15.560 13.117 4.042 1.00 94.00 97 GLY A N 1
ATOM 730 C CA . GLY A 1 97 ? -16.294 14.001 3.136 1.00 94.00 97 GLY A CA 1
ATOM 731 C C . GLY A 1 97 ? -17.816 13.900 3.267 1.00 94.00 97 GLY A C 1
ATOM 732 O O . GLY A 1 97 ? -18.508 14.907 3.133 1.00 94.00 97 GLY A O 1
ATOM 733 N N . GLY A 1 98 ? -18.345 12.706 3.547 1.00 91.44 98 GLY A N 1
ATOM 734 C CA . GLY A 1 98 ? -19.783 12.430 3.605 1.00 91.44 98 GLY A CA 1
ATOM 735 C C . GLY A 1 98 ? -20.413 12.569 4.995 1.00 91.44 98 GLY A C 1
ATOM 736 O O . GLY A 1 98 ? -21.588 12.924 5.098 1.00 91.44 98 GLY A O 1
ATOM 737 N N . GLY A 1 99 ? -19.662 12.319 6.074 1.00 91.75 99 GLY A N 1
ATOM 738 C CA . GLY A 1 99 ? -20.184 12.342 7.446 1.00 91.75 99 GLY A CA 1
ATOM 739 C C . GLY A 1 99 ? -19.915 13.659 8.180 1.00 91.75 99 GLY A C 1
ATOM 740 O O . GLY A 1 99 ? -18.772 14.106 8.274 1.00 91.75 99 GLY A O 1
ATOM 741 N N . LYS A 1 100 ? -20.949 14.273 8.777 1.00 92.50 100 LYS A N 1
ATOM 742 C CA . LYS A 1 100 ? -20.808 15.515 9.572 1.00 92.50 100 LYS A CA 1
ATOM 743 C C . LYS A 1 100 ? -20.570 15.247 11.057 1.00 92.50 100 LYS A C 1
ATOM 745 O O . LYS A 1 100 ? -19.859 16.003 11.713 1.00 92.50 100 LYS A O 1
ATOM 750 N N . THR A 1 101 ? -21.148 14.172 11.581 1.00 94.88 101 THR A N 1
ATOM 751 C CA . THR A 1 101 ? -21.008 13.721 12.976 1.00 94.88 101 THR A CA 1
ATOM 752 C C . THR A 1 101 ? -20.173 12.445 13.054 1.00 94.88 101 THR A C 1
ATOM 754 O O . THR A 1 101 ? -19.959 11.783 12.039 1.00 94.88 101 THR A O 1
ATOM 757 N N . ARG A 1 102 ? -19.680 12.076 14.245 1.00 91.12 102 ARG A N 1
ATOM 758 C CA . ARG A 1 102 ? -18.907 10.834 14.429 1.00 91.12 102 ARG A CA 1
ATOM 759 C C . ARG A 1 102 ? -19.736 9.617 14.025 1.00 91.12 102 ARG A C 1
ATOM 761 O O . ARG A 1 102 ? -19.230 8.732 13.348 1.00 91.12 102 ARG A O 1
ATOM 768 N N . GLU A 1 103 ? -21.002 9.608 14.408 1.00 92.31 103 GLU A N 1
ATOM 769 C CA . GLU A 1 103 ? -21.947 8.519 14.188 1.00 92.31 103 GLU A CA 1
ATOM 770 C C . GLU A 1 103 ? -22.150 8.284 12.688 1.00 92.31 103 GLU A C 1
ATOM 772 O O . GLU A 1 103 ? -22.002 7.158 12.224 1.00 92.31 103 GLU A O 1
ATOM 777 N N . GLN A 1 104 ? -22.354 9.356 11.915 1.00 93.06 104 GLN A N 1
ATOM 778 C CA . GLN A 1 104 ? -22.478 9.282 10.455 1.00 93.06 104 GLN A CA 1
ATOM 779 C C . GLN A 1 104 ? -21.200 8.775 9.781 1.00 93.06 104 GLN A C 1
ATOM 781 O O . GLN A 1 104 ? -21.266 7.973 8.856 1.00 93.06 104 GLN A O 1
ATOM 786 N N . LYS A 1 105 ? -20.021 9.214 10.241 1.00 93.94 105 LYS A N 1
ATOM 787 C CA . LYS A 1 105 ? -18.739 8.725 9.704 1.00 93.94 105 LYS A CA 1
ATOM 788 C C . LYS A 1 105 ? -18.573 7.225 9.934 1.00 93.94 105 LYS A C 1
ATOM 790 O O . LYS A 1 105 ? -18.131 6.516 9.041 1.00 93.94 105 LYS A O 1
ATOM 795 N N . LEU A 1 106 ? -18.937 6.745 11.123 1.00 91.44 106 LEU A N 1
ATOM 796 C CA . LEU A 1 106 ? -18.874 5.323 11.457 1.00 91.44 106 LEU A CA 1
ATOM 797 C C . LEU A 1 106 ? -19.913 4.490 10.698 1.00 91.44 106 LEU A C 1
ATOM 799 O O . LEU A 1 106 ? -19.643 3.331 10.404 1.00 91.44 106 LEU A O 1
ATOM 803 N N . GLU A 1 107 ? -21.079 5.060 10.390 1.00 91.44 107 GLU A N 1
ATOM 804 C CA . GLU A 1 107 ? -22.080 4.424 9.531 1.00 91.44 107 GLU A CA 1
ATOM 805 C C . GLU A 1 107 ? -21.555 4.256 8.101 1.00 91.44 107 GLU A C 1
ATOM 807 O O . GLU A 1 107 ? -21.638 3.157 7.561 1.00 91.44 107 GLU A O 1
ATOM 812 N N . ILE A 1 108 ? -20.919 5.292 7.538 1.00 93.38 108 ILE A N 1
ATOM 813 C CA . ILE A 1 108 ? -20.292 5.230 6.208 1.00 93.38 108 ILE A CA 1
ATOM 814 C C . ILE A 1 108 ? -19.203 4.151 6.160 1.00 93.38 108 ILE A C 1
ATOM 816 O O . ILE A 1 108 ? -19.205 3.344 5.246 1.00 93.38 108 ILE A O 1
ATOM 820 N N . LEU A 1 109 ? -18.334 4.060 7.174 1.00 89.88 109 LEU A N 1
ATOM 821 C CA . LEU A 1 109 ? -17.287 3.023 7.240 1.00 89.88 109 LEU A CA 1
ATOM 822 C C . LEU A 1 109 ? -17.824 1.581 7.339 1.00 89.88 109 LEU A C 1
ATOM 824 O O . LEU A 1 109 ? -17.056 0.631 7.216 1.00 89.88 109 LEU A O 1
ATOM 828 N N . ARG A 1 110 ? -19.112 1.391 7.652 1.00 88.31 110 ARG A N 1
ATOM 829 C CA . ARG A 1 110 ? -19.760 0.067 7.679 1.00 88.31 110 ARG A CA 1
ATOM 830 C C . ARG A 1 110 ? -20.469 -0.258 6.367 1.00 88.31 110 ARG A C 1
ATOM 832 O O . ARG A 1 110 ? -20.864 -1.407 6.169 1.00 88.31 110 ARG A O 1
ATOM 839 N N . ASP A 1 111 ? -20.666 0.737 5.513 1.00 89.81 111 ASP A N 1
ATOM 840 C CA . ASP A 1 111 ? -21.228 0.569 4.184 1.00 89.81 111 ASP A CA 1
ATOM 841 C C . ASP A 1 111 ? -20.117 0.130 3.228 1.00 89.81 111 ASP A C 1
ATOM 843 O O . ASP A 1 111 ? -19.074 0.763 3.141 1.00 89.81 111 ASP A O 1
ATOM 847 N N . SER A 1 112 ? -20.329 -0.966 2.504 1.00 88.75 112 SER A N 1
ATOM 848 C CA . SER A 1 112 ? -19.350 -1.479 1.540 1.00 88.75 112 SER A CA 1
ATOM 849 C C . SER A 1 112 ? -19.392 -0.758 0.189 1.00 88.75 112 SER A C 1
ATOM 851 O O . SER A 1 112 ? -18.627 -1.091 -0.719 1.00 88.75 112 SER A O 1
ATOM 853 N N . ARG A 1 113 ? -20.322 0.184 0.000 1.00 93.00 113 ARG A N 1
ATOM 854 C CA . ARG A 1 113 ? -20.449 0.958 -1.237 1.00 93.00 113 ARG A CA 1
ATOM 855 C C . ARG A 1 113 ? -19.454 2.111 -1.251 1.00 93.00 113 ARG A C 1
ATOM 857 O O . ARG A 1 113 ? -19.402 2.907 -0.323 1.00 93.00 113 ARG A O 1
ATOM 864 N N . ILE A 1 114 ? -18.766 2.265 -2.379 1.00 95.00 114 ILE A N 1
ATOM 865 C CA . ILE A 1 114 ? -17.911 3.426 -2.628 1.00 95.00 114 ILE A CA 1
ATOM 866 C C . ILE A 1 114 ? -18.746 4.681 -2.923 1.00 95.00 114 ILE A C 1
ATOM 868 O O . ILE A 1 114 ? -19.697 4.646 -3.710 1.00 95.00 114 ILE A O 1
ATOM 872 N N . GLY A 1 115 ? -18.377 5.803 -2.310 1.00 95.06 115 GLY A N 1
ATOM 873 C CA . GLY A 1 115 ? -18.956 7.118 -2.546 1.00 95.06 115 GLY A CA 1
ATOM 874 C C . GLY A 1 115 ? -18.134 7.983 -3.507 1.00 95.06 115 GLY A C 1
ATOM 875 O O . GLY A 1 115 ? -17.101 7.588 -4.061 1.00 95.06 115 GLY A O 1
ATOM 876 N N . THR A 1 116 ? -18.612 9.208 -3.743 1.00 96.62 116 THR A N 1
ATOM 877 C CA . THR A 1 116 ? -17.950 10.160 -4.650 1.00 96.62 116 THR A CA 1
ATOM 878 C C . THR A 1 116 ? -16.583 10.592 -4.123 1.00 96.62 116 THR A C 1
ATOM 880 O O . THR A 1 116 ? -15.650 10.745 -4.911 1.00 96.62 116 THR A O 1
ATOM 883 N N . TYR A 1 117 ? -16.434 10.781 -2.807 1.00 97.19 117 TYR A N 1
ATOM 884 C CA . TYR A 1 117 ? -15.161 11.209 -2.228 1.00 97.19 117 TYR A CA 1
ATOM 885 C C . TYR A 1 117 ? -14.117 10.096 -2.322 1.00 97.19 117 TYR A C 1
ATOM 887 O O . TYR A 1 117 ? -12.990 10.371 -2.737 1.00 97.19 117 TYR A O 1
ATOM 895 N N . GLY A 1 118 ? -14.500 8.851 -2.035 1.00 97.69 118 GLY A N 1
ATOM 896 C CA . GLY A 1 118 ? -13.654 7.675 -2.198 1.00 97.69 118 GLY A CA 1
ATOM 897 C C . GLY A 1 118 ? -13.253 7.463 -3.653 1.00 97.69 118 GLY A C 1
ATOM 898 O O . GLY A 1 118 ? -12.071 7.297 -3.950 1.00 97.69 118 GLY A O 1
ATOM 899 N N . THR A 1 119 ? -14.199 7.599 -4.586 1.00 97.94 119 THR A N 1
ATOM 900 C CA . THR A 1 119 ? -13.922 7.518 -6.031 1.00 97.94 119 THR A CA 1
ATOM 901 C C . THR A 1 119 ? -12.895 8.567 -6.472 1.00 97.94 119 THR A C 1
ATOM 903 O O . THR A 1 119 ? -11.912 8.236 -7.139 1.00 97.94 119 THR A O 1
ATOM 906 N N . CYS A 1 120 ? -13.078 9.829 -6.072 1.00 98.31 120 CYS A N 1
ATOM 907 C CA . CYS A 1 120 ? -12.132 10.904 -6.375 1.00 98.31 120 CYS A CA 1
ATOM 908 C C . CYS A 1 120 ? -10.755 10.653 -5.744 1.00 98.31 120 CYS A C 1
ATOM 910 O O . CYS A 1 120 ? -9.734 10.847 -6.406 1.00 98.31 120 CYS A O 1
ATOM 912 N N . ALA A 1 121 ? -10.712 10.199 -4.489 1.00 98.31 121 ALA A N 1
ATOM 913 C CA . ALA A 1 121 ? -9.469 9.900 -3.786 1.00 98.31 121 ALA A CA 1
ATOM 914 C C . ALA A 1 121 ? -8.687 8.765 -4.462 1.00 98.31 121 ALA A C 1
ATOM 916 O O . ALA A 1 121 ? -7.479 8.896 -4.664 1.00 98.31 121 ALA A O 1
ATOM 917 N N . LEU A 1 122 ? -9.364 7.691 -4.881 1.00 98.19 122 LEU A N 1
ATOM 918 C CA . LEU A 1 122 ? -8.748 6.599 -5.634 1.00 98.19 122 LEU A CA 1
ATOM 919 C C . LEU A 1 122 ? -8.226 7.065 -6.991 1.00 98.19 122 LEU A C 1
ATOM 921 O O . LEU A 1 122 ? -7.075 6.788 -7.326 1.00 98.19 122 LEU A O 1
ATOM 925 N N . ALA A 1 123 ? -9.035 7.800 -7.759 1.00 98.38 123 ALA A N 1
ATOM 926 C CA . ALA A 1 123 ? -8.632 8.290 -9.074 1.00 98.38 123 ALA A CA 1
ATOM 927 C C . ALA A 1 123 ? -7.375 9.171 -8.984 1.00 98.38 123 ALA A C 1
ATOM 929 O O . ALA A 1 123 ? -6.389 8.929 -9.684 1.00 98.38 123 ALA A O 1
ATOM 930 N N . LEU A 1 124 ? -7.376 10.146 -8.071 1.00 98.44 124 LEU A N 1
ATOM 931 C CA . LEU A 1 124 ? -6.237 11.038 -7.850 1.00 98.44 124 LEU A CA 1
ATOM 932 C C . LEU A 1 124 ? -5.028 10.290 -7.277 1.00 98.44 124 LEU A C 1
ATOM 934 O O . LEU A 1 124 ? -3.905 10.507 -7.728 1.00 98.44 124 LEU A O 1
ATOM 938 N N . GLY A 1 125 ? -5.240 9.387 -6.320 1.00 98.19 125 GLY A N 1
ATOM 939 C CA . GLY A 1 125 ? -4.176 8.610 -5.689 1.00 98.19 125 GLY A CA 1
ATOM 940 C C . GLY A 1 125 ? -3.460 7.681 -6.670 1.00 98.19 125 GLY A C 1
ATOM 941 O O . GLY A 1 125 ? -2.230 7.658 -6.715 1.00 98.19 125 GLY A O 1
ATOM 942 N N . LEU A 1 126 ? -4.207 6.948 -7.499 1.00 98.38 126 LEU A N 1
ATOM 943 C CA . LEU A 1 126 ? -3.639 6.074 -8.527 1.00 98.38 126 LEU A CA 1
ATOM 944 C C . LEU A 1 126 ? -2.928 6.876 -9.618 1.00 98.38 126 LEU A C 1
ATOM 946 O O . LEU A 1 126 ? -1.817 6.514 -10.013 1.00 98.38 126 LEU A O 1
ATOM 950 N N . PHE A 1 127 ? -3.521 7.991 -10.054 1.00 98.44 127 PHE A N 1
ATOM 951 C CA . PHE A 1 127 ? -2.883 8.893 -11.007 1.00 98.44 127 PHE A CA 1
ATOM 952 C C . PHE A 1 127 ? -1.552 9.425 -10.469 1.00 98.44 127 PHE A C 1
ATOM 954 O O . PHE A 1 127 ? -0.537 9.337 -11.158 1.00 98.44 127 PHE A O 1
ATOM 961 N N . LEU A 1 128 ? -1.521 9.897 -9.219 1.00 98.25 128 LEU A N 1
ATOM 962 C CA . LEU A 1 128 ? -0.297 10.377 -8.577 1.00 98.25 128 LEU A CA 1
ATOM 963 C C . LEU A 1 128 ? 0.759 9.278 -8.448 1.00 98.25 128 LEU A C 1
ATOM 965 O O . LEU A 1 128 ? 1.930 9.552 -8.709 1.00 98.25 128 LEU A O 1
ATOM 969 N N . LYS A 1 129 ? 0.381 8.040 -8.100 1.00 98.00 129 LYS A N 1
ATOM 970 C CA . LYS A 1 129 ? 1.324 6.907 -8.055 1.00 98.00 129 LYS A CA 1
ATOM 971 C C . LYS A 1 129 ? 1.977 6.681 -9.421 1.00 98.00 129 LYS A C 1
ATOM 973 O O . LYS A 1 129 ? 3.202 6.620 -9.503 1.00 98.00 129 LYS A O 1
ATOM 978 N N . ILE A 1 130 ? 1.179 6.603 -10.487 1.00 98.56 130 ILE A 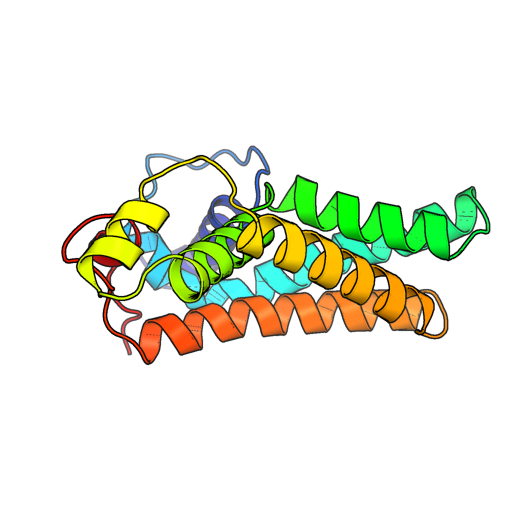N 1
ATOM 979 C CA . ILE A 1 130 ? 1.681 6.383 -11.852 1.00 98.56 130 ILE A CA 1
ATOM 980 C C . ILE A 1 130 ? 2.553 7.559 -12.299 1.00 98.56 130 ILE A C 1
ATOM 982 O O . ILE A 1 130 ? 3.683 7.343 -12.731 1.00 98.56 130 ILE A O 1
ATOM 986 N N . ALA A 1 131 ? 2.066 8.793 -12.147 1.00 98.38 131 ALA A N 1
ATOM 987 C CA . ALA A 1 131 ? 2.805 9.998 -12.508 1.00 98.38 131 ALA A CA 1
ATOM 988 C C . ALA A 1 131 ? 4.148 10.087 -11.762 1.00 98.38 131 ALA A C 1
ATOM 990 O O . ALA A 1 131 ? 5.169 10.414 -12.367 1.00 98.38 131 ALA A O 1
ATOM 991 N N . SER A 1 132 ? 4.172 9.727 -10.474 1.00 98.19 132 SER A N 1
ATOM 992 C CA . SER A 1 132 ? 5.403 9.698 -9.675 1.00 98.19 132 SER A CA 1
ATOM 993 C C . SER A 1 132 ? 6.400 8.676 -10.212 1.00 98.19 132 SER A C 1
ATOM 995 O O . SER A 1 132 ? 7.567 9.010 -10.374 1.00 98.19 132 SER A O 1
ATOM 997 N N . ILE A 1 133 ? 5.955 7.456 -10.538 1.00 98.38 133 ILE A N 1
ATOM 998 C CA . ILE A 1 133 ? 6.829 6.410 -11.095 1.00 98.38 133 ILE A CA 1
ATOM 999 C C . ILE A 1 133 ? 7.403 6.845 -12.445 1.00 98.38 133 ILE A C 1
ATOM 1001 O O . ILE A 1 133 ? 8.605 6.729 -12.662 1.00 98.38 133 ILE A O 1
ATOM 1005 N N . VAL A 1 134 ? 6.559 7.374 -13.333 1.00 98.06 134 VAL A N 1
ATOM 1006 C CA . VAL A 1 134 ? 6.968 7.858 -14.661 1.00 98.06 134 VAL A CA 1
ATOM 1007 C C . VAL A 1 134 ? 7.976 9.007 -14.571 1.00 98.06 134 VAL A C 1
ATOM 1009 O O . VAL A 1 134 ? 8.827 9.144 -15.445 1.00 98.06 134 VAL A O 1
ATOM 1012 N N . SER A 1 135 ? 7.911 9.811 -13.509 1.00 97.25 135 SER A N 1
ATOM 1013 C CA . SER A 1 135 ? 8.831 10.933 -13.292 1.00 97.25 135 SER A CA 1
ATOM 1014 C C . SER A 1 135 ? 10.210 10.508 -12.766 1.00 97.25 135 SER A C 1
ATOM 1016 O O . SER A 1 135 ? 11.115 11.340 -12.694 1.00 97.25 135 SER A O 1
ATOM 1018 N N . LEU A 1 136 ? 10.396 9.242 -12.376 1.00 95.69 136 LEU A N 1
ATOM 1019 C CA . LEU A 1 136 ? 11.674 8.736 -11.875 1.00 95.69 136 LEU A CA 1
ATOM 1020 C C . LEU A 1 136 ? 12.596 8.297 -13.018 1.00 95.69 136 LEU A C 1
ATOM 1022 O O . LEU A 1 136 ? 12.168 7.760 -14.038 1.00 95.69 136 LEU A O 1
ATOM 1026 N N . LEU A 1 137 ? 13.902 8.479 -12.813 1.00 89.12 137 LEU A N 1
ATOM 1027 C CA . LEU A 1 137 ? 14.916 8.118 -13.800 1.00 89.12 137 LEU A CA 1
ATOM 1028 C C . LEU A 1 137 ? 15.384 6.668 -13.626 1.00 89.12 137 LEU A C 1
ATOM 1030 O O . LEU A 1 137 ? 16.000 6.304 -12.624 1.00 89.12 137 LEU A O 1
ATOM 1034 N N . GLY A 1 138 ? 15.152 5.867 -14.665 1.00 92.44 138 GLY A N 1
ATOM 1035 C CA . GLY A 1 138 ? 15.728 4.535 -14.841 1.00 92.44 138 GLY A CA 1
ATOM 1036 C C . GLY A 1 138 ? 15.119 3.420 -13.968 1.00 92.44 138 GLY A C 1
ATOM 1037 O O . GLY A 1 138 ? 14.506 3.682 -12.931 1.00 92.44 138 GLY A O 1
ATOM 1038 N N . PRO A 1 139 ? 15.307 2.140 -14.352 1.00 94.94 139 PRO A N 1
ATOM 1039 C CA . PRO A 1 139 ? 14.706 1.000 -13.648 1.00 94.94 139 PRO A CA 1
ATOM 1040 C C . PRO A 1 139 ? 15.168 0.854 -12.195 1.00 94.94 139 PRO A C 1
ATOM 1042 O O . PRO A 1 139 ? 14.361 0.569 -11.313 1.00 94.94 139 PRO A O 1
ATOM 1045 N N . ILE A 1 140 ? 16.456 1.094 -11.930 1.00 96.94 140 ILE A N 1
ATOM 1046 C CA . ILE A 1 140 ? 17.040 0.981 -10.584 1.00 96.94 140 ILE A CA 1
ATOM 1047 C C . ILE A 1 140 ? 16.470 2.058 -9.651 1.00 96.94 140 ILE A C 1
ATOM 1049 O O . ILE A 1 140 ? 16.171 1.770 -8.490 1.00 96.94 140 ILE A O 1
ATOM 1053 N N . GLY A 1 141 ? 16.277 3.282 -10.157 1.00 97.56 141 GLY A N 1
ATOM 1054 C CA . GLY A 1 141 ? 15.672 4.377 -9.399 1.00 97.56 141 GLY A CA 1
ATOM 1055 C C . GLY A 1 141 ? 14.236 4.051 -8.994 1.00 97.56 141 GLY A C 1
ATOM 1056 O O . GLY A 1 141 ? 13.889 4.159 -7.819 1.00 97.56 141 GLY A O 1
ATOM 1057 N N . VAL A 1 142 ? 13.431 3.556 -9.941 1.00 98.06 142 VAL A N 1
ATOM 1058 C CA . VAL A 1 142 ? 12.050 3.117 -9.679 1.00 98.06 142 VAL A CA 1
ATOM 1059 C C . VAL A 1 142 ? 12.006 1.960 -8.681 1.00 98.06 142 VAL A C 1
ATOM 1061 O O . VAL A 1 142 ? 11.254 2.023 -7.710 1.00 98.06 142 VAL A O 1
ATOM 1064 N N . LEU A 1 143 ? 12.834 0.927 -8.867 1.00 98.31 143 LEU A N 1
ATOM 1065 C CA . LEU A 1 143 ? 12.904 -0.220 -7.956 1.00 98.31 143 LEU A CA 1
ATOM 1066 C C . LEU A 1 143 ? 13.238 0.214 -6.524 1.00 98.31 143 LEU A C 1
ATOM 1068 O O . LEU A 1 143 ? 12.573 -0.203 -5.574 1.00 98.31 143 LEU A O 1
ATOM 1072 N N . THR A 1 144 ? 14.238 1.084 -6.373 1.00 98.06 144 THR A N 1
ATOM 1073 C CA . THR A 1 144 ? 14.660 1.609 -5.069 1.00 98.06 144 THR A CA 1
ATOM 1074 C C . THR A 1 144 ? 13.543 2.429 -4.430 1.00 98.06 144 THR A C 1
ATOM 1076 O O . THR A 1 144 ? 13.184 2.188 -3.278 1.00 98.06 144 THR A O 1
ATOM 1079 N N . ALA A 1 145 ? 12.937 3.352 -5.182 1.00 98.00 145 ALA A N 1
ATOM 1080 C CA . ALA A 1 145 ? 11.862 4.206 -4.689 1.00 98.00 145 ALA A CA 1
ATOM 1081 C C . ALA A 1 145 ? 10.631 3.399 -4.251 1.00 98.00 145 ALA A C 1
ATOM 1083 O O . ALA A 1 145 ? 10.076 3.654 -3.180 1.00 98.00 145 ALA A O 1
ATOM 1084 N N . LEU A 1 146 ? 10.217 2.393 -5.027 1.00 98.38 146 LEU A N 1
ATOM 1085 C CA . LEU A 1 146 ? 9.085 1.533 -4.673 1.00 98.38 146 LEU A CA 1
ATOM 1086 C C . LEU A 1 146 ? 9.388 0.660 -3.451 1.00 98.38 146 LEU A C 1
ATOM 1088 O O . LEU A 1 146 ? 8.539 0.529 -2.572 1.00 98.38 146 LEU A O 1
ATOM 1092 N N . THR A 1 147 ? 10.607 0.130 -3.340 1.00 98.50 147 THR A N 1
ATOM 1093 C CA . THR A 1 147 ? 11.049 -0.648 -2.168 1.00 98.50 147 THR A CA 1
ATOM 1094 C C . THR A 1 147 ? 11.034 0.204 -0.897 1.00 98.50 147 THR A C 1
ATOM 1096 O O . THR A 1 147 ? 10.432 -0.180 0.108 1.00 98.50 147 THR A O 1
ATOM 1099 N N . VAL A 1 148 ? 11.643 1.392 -0.940 1.00 98.12 148 VAL A N 1
ATOM 1100 C CA . VAL A 1 148 ? 11.723 2.297 0.217 1.00 98.12 148 VAL A CA 1
ATOM 1101 C C . VAL A 1 148 ? 10.347 2.846 0.587 1.00 98.12 148 VAL A C 1
ATOM 1103 O O . VAL A 1 148 ? 9.987 2.839 1.761 1.00 98.12 148 VAL A O 1
ATOM 1106 N N . SER A 1 149 ? 9.543 3.277 -0.388 1.00 97.38 149 SER A N 1
ATOM 1107 C CA . SER A 1 149 ? 8.183 3.765 -0.118 1.00 97.38 149 SER A CA 1
ATOM 1108 C C . SER A 1 149 ? 7.280 2.671 0.451 1.00 97.38 149 SER A C 1
ATOM 1110 O O . SER A 1 149 ? 6.532 2.939 1.390 1.00 97.38 149 SER A O 1
ATOM 1112 N N . GLY A 1 150 ? 7.394 1.431 -0.035 1.00 97.31 150 GLY A N 1
ATOM 1113 C CA . GLY A 1 150 ? 6.716 0.274 0.543 1.00 97.31 150 GLY A CA 1
ATOM 1114 C C . GLY A 1 150 ? 7.114 0.057 2.003 1.00 97.31 150 GLY A C 1
ATOM 1115 O O . GLY A 1 150 ? 6.249 -0.038 2.872 1.00 97.31 150 GLY A O 1
ATOM 1116 N N . MET A 1 151 ? 8.414 0.061 2.304 1.00 97.62 151 MET A N 1
ATOM 1117 C CA . MET A 1 151 ? 8.922 -0.068 3.673 1.00 97.62 151 MET A CA 1
ATOM 1118 C C . MET A 1 151 ? 8.390 1.036 4.600 1.00 97.62 151 MET A C 1
ATOM 1120 O O . MET A 1 151 ? 7.844 0.742 5.664 1.00 97.62 151 MET A O 1
ATOM 1124 N N . LEU A 1 152 ? 8.501 2.299 4.178 1.00 97.12 152 LEU A N 1
ATOM 1125 C CA . LEU A 1 152 ? 8.058 3.461 4.953 1.00 97.12 152 LEU A CA 1
ATOM 1126 C C . LEU A 1 152 ? 6.543 3.471 5.162 1.00 97.12 152 LEU A C 1
ATOM 1128 O O . LEU A 1 152 ? 6.079 3.734 6.267 1.00 97.12 152 LEU A O 1
ATOM 1132 N N . SER A 1 153 ? 5.769 3.131 4.130 1.00 94.81 153 SER A N 1
ATOM 1133 C CA . SER A 1 153 ? 4.311 3.019 4.215 1.00 94.81 153 SER A CA 1
ATOM 1134 C C . SER A 1 153 ? 3.890 2.034 5.307 1.00 94.81 153 SER A C 1
ATOM 1136 O O . SER A 1 153 ? 2.998 2.334 6.097 1.00 94.81 153 SER A O 1
ATOM 1138 N N . ARG A 1 154 ? 4.555 0.877 5.396 1.00 95.25 154 ARG A N 1
ATOM 1139 C CA . ARG A 1 154 ? 4.218 -0.156 6.384 1.00 95.25 154 ARG A CA 1
ATOM 1140 C C . ARG A 1 154 ? 4.740 0.182 7.781 1.00 95.25 154 ARG A C 1
ATOM 1142 O O . ARG A 1 154 ? 4.087 -0.169 8.757 1.00 95.25 154 ARG A O 1
ATOM 1149 N N . ALA A 1 155 ? 5.840 0.927 7.885 1.00 94.25 155 ALA A N 1
ATOM 1150 C CA . ALA A 1 155 ? 6.287 1.514 9.149 1.00 94.25 155 ALA A CA 1
ATOM 1151 C C . ALA A 1 155 ? 5.302 2.575 9.676 1.00 94.25 155 ALA A C 1
ATOM 1153 O O . ALA A 1 155 ? 5.016 2.616 10.872 1.00 94.25 155 ALA A O 1
ATOM 1154 N N . ALA A 1 156 ? 4.736 3.398 8.787 1.00 93.25 156 ALA A N 1
ATOM 1155 C CA . ALA A 1 156 ? 3.791 4.448 9.160 1.00 93.25 156 ALA A CA 1
ATOM 1156 C C . ALA A 1 156 ? 2.517 3.887 9.815 1.00 93.25 156 ALA A C 1
ATOM 1158 O O . ALA A 1 156 ? 2.036 4.465 10.786 1.00 93.25 156 ALA A O 1
ATOM 1159 N N . ILE A 1 157 ? 2.021 2.729 9.356 1.00 90.19 157 ILE A N 1
ATOM 1160 C CA . ILE A 1 157 ? 0.880 2.032 9.981 1.00 90.19 157 ILE A CA 1
ATOM 1161 C C . ILE A 1 157 ? 1.165 1.738 11.460 1.00 90.19 157 ILE A C 1
ATOM 1163 O O . ILE A 1 157 ? 0.312 1.983 12.313 1.00 90.19 157 ILE A O 1
ATOM 1167 N N . VAL A 1 158 ? 2.378 1.270 11.778 1.00 88.88 158 VAL A N 1
ATOM 1168 C CA . VAL A 1 158 ? 2.794 0.994 13.163 1.00 88.88 158 VAL A CA 1
ATOM 1169 C C . VAL A 1 158 ? 2.771 2.268 14.004 1.00 88.88 158 VAL A C 1
ATOM 1171 O O . VAL A 1 158 ? 2.227 2.263 15.107 1.00 88.88 158 VAL A O 1
ATOM 1174 N N . GLY A 1 159 ? 3.290 3.371 13.459 1.00 88.56 159 GLY A N 1
ATOM 1175 C CA . GLY A 1 159 ? 3.266 4.674 14.122 1.00 88.56 159 GLY A CA 1
ATOM 1176 C C . GLY A 1 159 ? 1.846 5.166 14.416 1.00 88.56 159 GLY A C 1
ATOM 1177 O O . GLY A 1 159 ? 1.565 5.599 15.531 1.00 88.56 159 GLY A O 1
ATOM 1178 N N . VAL A 1 160 ? 0.928 5.042 13.453 1.00 89.00 160 VAL A N 1
ATOM 1179 C CA . VAL A 1 160 ? -0.479 5.444 13.622 1.00 89.00 160 VAL A CA 1
ATOM 1180 C C . VAL A 1 160 ? -1.183 4.590 14.678 1.00 89.00 160 VAL A C 1
ATOM 1182 O O . VAL A 1 160 ? -1.849 5.137 15.556 1.00 89.00 160 VAL A O 1
ATOM 1185 N N . MET A 1 161 ? -1.007 3.266 14.641 1.00 86.75 161 MET A N 1
ATOM 1186 C CA . MET A 1 161 ? -1.610 2.354 15.623 1.00 86.75 161 MET A CA 1
ATOM 1187 C C . MET A 1 161 ? -1.057 2.543 17.039 1.00 86.75 161 MET A C 1
ATOM 1189 O O . MET A 1 161 ? -1.752 2.259 18.013 1.00 86.75 161 MET A O 1
ATOM 1193 N N . PHE A 1 162 ? 0.180 3.022 17.167 1.00 86.25 162 PHE A N 1
ATOM 1194 C CA . PHE A 1 162 ? 0.746 3.404 18.456 1.00 86.25 162 PHE A CA 1
ATOM 1195 C C . PHE A 1 162 ? 0.182 4.743 18.959 1.00 86.25 162 PHE A C 1
ATOM 1197 O O . PHE A 1 162 ? -0.113 4.883 20.145 1.00 86.25 162 PHE A O 1
ATOM 1204 N N . ALA A 1 163 ? 0.013 5.722 18.066 1.00 88.81 163 ALA A N 1
ATOM 1205 C CA . ALA A 1 163 ? -0.364 7.086 18.428 1.00 88.81 163 ALA A CA 1
ATOM 1206 C C . ALA A 1 163 ? -1.863 7.273 18.714 1.00 88.81 163 ALA A C 1
ATOM 1208 O O . ALA A 1 163 ? -2.227 8.158 19.490 1.00 88.81 163 ALA A O 1
ATOM 1209 N N . LEU A 1 164 ? -2.740 6.481 18.089 1.00 87.81 164 LEU A N 1
ATOM 1210 C CA . LEU A 1 164 ? -4.188 6.695 18.137 1.00 87.81 164 LEU A CA 1
ATOM 1211 C C . LEU A 1 164 ? -4.939 5.542 18.826 1.00 87.81 164 LEU A C 1
ATOM 1213 O O . LEU A 1 164 ? -4.577 4.372 18.680 1.00 87.81 164 LEU A O 1
ATOM 1217 N N . PRO A 1 165 ? -6.011 5.830 19.591 1.00 84.50 165 PRO A N 1
ATOM 1218 C CA . PRO A 1 165 ? -6.927 4.797 20.057 1.00 84.50 165 PRO A CA 1
ATOM 1219 C C . PRO A 1 165 ? -7.740 4.192 18.902 1.00 84.50 165 PRO A C 1
ATOM 1221 O O . PRO A 1 165 ? -8.001 4.883 17.914 1.00 84.50 165 PRO A O 1
ATOM 1224 N N . PRO A 1 166 ? -8.199 2.932 19.041 1.00 83.94 166 PRO A N 1
ATOM 1225 C CA . PRO A 1 166 ? -9.209 2.371 18.151 1.00 83.94 166 PRO A CA 1
ATOM 1226 C C . PRO A 1 166 ? -10.436 3.285 18.050 1.00 83.94 166 PRO A C 1
ATOM 1228 O O . PRO A 1 166 ? -10.850 3.907 19.029 1.00 83.94 166 PRO A O 1
ATOM 1231 N N . ALA A 1 167 ? -11.032 3.363 16.860 1.00 82.31 167 ALA A N 1
ATOM 1232 C CA . ALA A 1 167 ? -12.192 4.225 16.632 1.00 82.31 167 ALA A CA 1
ATOM 1233 C C . ALA A 1 167 ? -13.479 3.685 17.290 1.00 82.31 167 ALA A C 1
ATOM 1235 O O . ALA A 1 167 ? -14.416 4.450 17.536 1.00 82.31 167 ALA A O 1
ATOM 1236 N N . GLN A 1 168 ? -13.526 2.375 17.549 1.00 79.44 168 GLN A N 1
ATOM 1237 C CA . GLN A 1 168 ? -14.623 1.639 18.178 1.00 79.44 168 GLN A CA 1
ATOM 1238 C C . GLN A 1 168 ? -14.049 0.551 19.096 1.00 79.44 168 GLN A C 1
ATOM 1240 O O . GLN A 1 168 ? -12.905 0.130 18.919 1.00 79.44 168 GLN A O 1
ATOM 1245 N N . ASP A 1 169 ? -14.869 0.067 20.029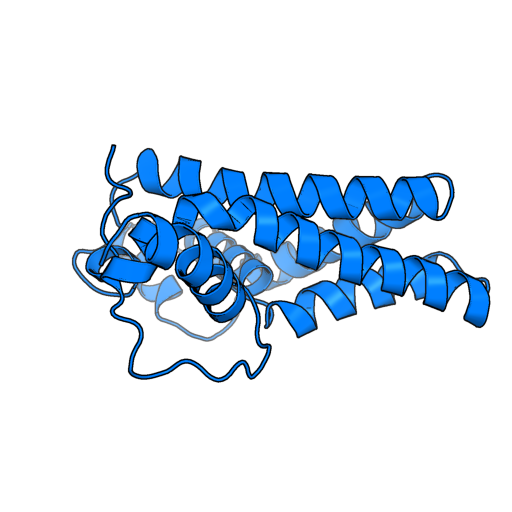 1.00 81.25 169 ASP A N 1
ATOM 1246 C CA . ASP A 1 169 ? -14.499 -0.987 20.988 1.00 81.25 169 ASP A CA 1
ATOM 1247 C C . ASP A 1 169 ? -14.595 -2.410 20.399 1.00 81.25 169 ASP A C 1
ATOM 1249 O O . ASP A 1 169 ? -14.384 -3.399 21.097 1.00 81.25 169 ASP A O 1
ATOM 1253 N N . ASN A 1 170 ? -14.920 -2.534 19.110 1.00 76.19 170 ASN A N 1
ATOM 1254 C CA . ASN A 1 170 ? -15.047 -3.797 18.389 1.00 76.19 170 ASN A CA 1
ATOM 1255 C C . ASN A 1 170 ? -14.336 -3.753 17.022 1.00 76.19 170 ASN A C 1
ATOM 1257 O O . ASN A 1 170 ? -13.878 -2.706 16.560 1.00 76.19 170 ASN A O 1
ATOM 1261 N N . GLY A 1 171 ? -14.234 -4.915 16.372 1.00 78.06 171 GLY A N 1
ATOM 1262 C CA . GLY A 1 171 ? -13.615 -5.054 15.057 1.00 78.06 171 GLY A CA 1
ATOM 1263 C C . GLY A 1 171 ? -12.105 -5.282 15.108 1.00 78.06 171 GLY A C 1
ATOM 1264 O O . GLY A 1 171 ? -11.492 -5.399 16.170 1.00 78.06 171 GLY A O 1
ATOM 1265 N N . LEU A 1 172 ? -11.491 -5.357 13.923 1.00 78.69 172 LEU A N 1
ATOM 1266 C CA . LEU A 1 172 ? -10.110 -5.820 13.766 1.00 78.69 172 LEU A CA 1
ATOM 1267 C C . LEU A 1 172 ? -9.105 -4.996 14.583 1.00 78.69 172 LEU A C 1
ATOM 1269 O O . LEU A 1 172 ? -8.250 -5.581 15.238 1.00 78.69 172 LEU A O 1
ATOM 1273 N N . SER A 1 173 ? -9.215 -3.664 14.591 1.00 76.44 173 SER A N 1
ATOM 1274 C CA . SER A 1 173 ? -8.291 -2.806 15.347 1.00 76.44 173 SER A CA 1
ATOM 1275 C C . SER A 1 173 ? -8.440 -2.952 16.863 1.00 76.44 173 SER A C 1
ATOM 1277 O O . SER A 1 173 ? -7.448 -2.849 17.578 1.00 76.44 173 SER A O 1
ATOM 1279 N N . ALA A 1 174 ? -9.659 -3.185 17.362 1.00 78.94 174 ALA A N 1
ATOM 1280 C CA . ALA A 1 174 ? -9.904 -3.387 18.789 1.00 78.94 174 ALA A CA 1
ATOM 1281 C C . ALA A 1 174 ? -9.384 -4.759 19.248 1.00 78.94 174 ALA A C 1
ATOM 1283 O O . ALA A 1 174 ? -8.716 -4.863 20.273 1.00 78.94 174 ALA A O 1
ATOM 1284 N N . GLU A 1 175 ? -9.623 -5.801 18.449 1.00 81.31 175 GLU A N 1
ATOM 1285 C CA . GLU A 1 175 ? -9.222 -7.179 18.755 1.00 81.31 175 GLU A CA 1
ATOM 1286 C C . GLU A 1 175 ? -7.725 -7.443 18.549 1.00 81.31 175 GLU A C 1
ATOM 1288 O O . GLU A 1 175 ? -7.141 -8.288 19.230 1.00 81.31 175 GLU A O 1
ATOM 1293 N N . ALA A 1 176 ? -7.086 -6.738 17.612 1.00 77.12 176 ALA A N 1
ATOM 1294 C CA . ALA A 1 176 ? -5.644 -6.827 17.413 1.00 77.12 176 ALA A CA 1
ATOM 1295 C C . ALA A 1 176 ? -4.875 -6.184 18.583 1.00 77.12 176 ALA A C 1
ATOM 1297 O O . ALA A 1 176 ? -3.774 -6.628 18.912 1.00 77.12 176 ALA A O 1
ATOM 1298 N N . GLY A 1 177 ? -5.466 -5.191 19.255 1.00 77.56 177 GLY A N 1
ATOM 1299 C CA . GLY A 1 177 ? -4.866 -4.478 20.381 1.00 77.56 177 GLY A CA 1
ATOM 1300 C C . GLY A 1 177 ? -3.881 -3.388 19.947 1.00 77.56 177 GLY A C 1
ATOM 1301 O O . GLY A 1 177 ? -3.879 -2.939 18.802 1.00 77.56 177 GLY A O 1
ATOM 1302 N N . ARG A 1 178 ? -3.030 -2.944 20.877 1.00 72.88 178 ARG A N 1
ATOM 1303 C CA . ARG A 1 178 ? -1.950 -1.983 20.603 1.00 72.88 178 ARG A CA 1
ATOM 1304 C C . ARG A 1 178 ? -0.594 -2.691 20.556 1.00 72.88 178 ARG A C 1
ATOM 1306 O O . ARG A 1 178 ? -0.422 -3.672 21.282 1.00 72.88 178 ARG A O 1
ATOM 1313 N N . PRO A 1 179 ? 0.372 -2.194 19.761 1.00 67.88 179 PRO A N 1
ATOM 1314 C CA . PRO A 1 179 ? 1.749 -2.669 19.843 1.00 67.88 179 PRO A CA 1
ATOM 1315 C C . PRO A 1 179 ? 2.251 -2.539 21.290 1.00 67.88 179 PRO A C 1
ATOM 1317 O O . PRO A 1 179 ? 2.128 -1.470 21.891 1.00 67.88 179 PRO A O 1
ATOM 1320 N N . SER A 1 180 ? 2.768 -3.625 21.867 1.00 64.69 180 SER A N 1
ATOM 1321 C CA . SER A 1 180 ? 3.444 -3.577 23.168 1.00 64.69 180 SER A CA 1
ATOM 1322 C C . SER A 1 180 ? 4.765 -2.818 23.030 1.00 64.69 180 SER A C 1
ATOM 1324 O O . SER A 1 180 ? 5.435 -2.983 22.010 1.00 64.69 180 SER A O 1
ATOM 1326 N N . GLN A 1 181 ? 5.119 -2.012 24.039 1.00 46.50 181 GLN A N 1
ATOM 1327 C CA . GLN A 1 181 ? 6.464 -1.429 24.156 1.00 46.50 181 GLN A CA 1
ATOM 1328 C C . GLN A 1 181 ? 7.544 -2.515 24.167 1.00 46.50 181 GLN A C 1
ATOM 1330 O O . GLN A 1 181 ? 7.261 -3.618 24.695 1.00 46.50 181 GLN A O 1
#

Secondary structure (DSSP, 8-state):
--HHHHHHHHHHHHHHHH-------SS---HHHHHHTGGGHHHHHHHHHHHHHHHHHHHHHHH--HHHHHHHHHHHHHHHHTTHHHHHHHHHHHHHHH-SSHHHHHHHTT--S--HHHHHHHHHHHHHHHHHHHTS-HHHHHHHHHHHHHHHHHHHHHHHHHHS--SSSSSHHHHH-----

Sequence (181 aa):
MNTINRLITDPWISIIFLTRLPIPFPGEIPRARITQAMGAFPLTGALIGAVSGLTYWGALELFRNIWVAAALAVTAHIVLTGAFHEDGLADTADALGGGKTREQKLEILRDSRIGTYGTCALALGLFLKIASIVSLLGPIGVLTALTVSGMLSRAAIVGVMFALPPAQDNGLSAEAGRPSQ

Foldseek 3Di:
DDPVVLVVVLLVLLQVQQWPPPDDDPDDDFLLSPLVSLVNQLVSLLVLLLQLLVQLVVQCVVVVDNLRSQLRSVVSSCNGRVVPVLQVQQLVQCLVVVDPDLVSSVVSNVDPDGDPRSVVRSVVVSVCSSVVLSPFPDSVRSSVVSSNCRSVVSVVVLVDLQPDDDSDCDDSSNRNDHRDD

pLDDT: mean 91.44, std 8.53, range [46.5, 98.75]

Radius of gyration: 17.88 Å; chains: 1; bounding box: 40×40×48 Å